Protein AF-A0A918F6Y2-F1 (afdb_monomer)

Structure (mmCIF, N/CA/C/O backbone):
data_AF-A0A918F6Y2-F1
#
_entry.id   AF-A0A918F6Y2-F1
#
loop_
_atom_site.group_PDB
_atom_site.id
_atom_site.type_symbol
_atom_site.label_atom_id
_atom_site.label_alt_id
_atom_site.label_comp_id
_atom_site.label_asym_id
_atom_site.label_entity_id
_atom_site.label_seq_id
_atom_site.pdbx_PDB_ins_code
_atom_site.Cartn_x
_atom_site.Cartn_y
_atom_site.Cartn_z
_atom_site.occupancy
_atom_site.B_iso_or_equiv
_atom_site.auth_seq_id
_atom_site.auth_comp_id
_atom_site.auth_asym_id
_atom_site.auth_atom_id
_atom_site.pdbx_PDB_model_num
ATOM 1 N N . MET A 1 1 ? -16.289 8.137 -8.298 1.00 46.94 1 MET A N 1
ATOM 2 C CA . MET A 1 1 ? -15.064 8.790 -8.815 1.00 46.94 1 MET A CA 1
ATOM 3 C C . MET A 1 1 ? -13.958 7.758 -8.744 1.00 46.94 1 MET A C 1
ATOM 5 O O . MET A 1 1 ? -13.991 7.005 -7.778 1.00 46.94 1 MET A O 1
ATOM 9 N N . PRO A 1 2 ? -13.042 7.684 -9.722 1.00 66.38 2 PRO A N 1
ATOM 10 C CA . PRO A 1 2 ? -11.886 6.801 -9.598 1.00 66.38 2 PRO A CA 1
ATOM 11 C C . PRO A 1 2 ? -11.102 7.179 -8.336 1.00 66.38 2 PRO A C 1
ATOM 13 O O . PRO A 1 2 ? -10.887 8.366 -8.083 1.00 66.38 2 PRO A O 1
ATOM 16 N N . ILE A 1 3 ? -10.739 6.182 -7.526 1.00 85.62 3 ILE A N 1
ATOM 17 C CA . ILE A 1 3 ? -10.015 6.400 -6.263 1.00 85.62 3 ILE A CA 1
ATOM 18 C C . ILE A 1 3 ? -8.553 6.811 -6.489 1.00 85.62 3 ILE A C 1
ATOM 20 O O . ILE A 1 3 ? -7.952 7.434 -5.618 1.00 85.62 3 ILE A O 1
ATOM 24 N N . PHE A 1 4 ? -8.014 6.513 -7.675 1.00 93.25 4 PHE A N 1
ATOM 25 C CA . PHE A 1 4 ? -6.661 6.857 -8.096 1.00 93.25 4 PHE A CA 1
ATOM 26 C C . PHE A 1 4 ? -6.681 7.891 -9.221 1.00 93.25 4 PHE A C 1
ATOM 28 O O . PHE A 1 4 ? -7.465 7.806 -10.170 1.00 93.25 4 PHE A O 1
ATOM 35 N N . SER A 1 5 ? -5.776 8.856 -9.129 1.00 93.94 5 SER A N 1
ATOM 36 C CA . SER A 1 5 ? -5.396 9.738 -10.230 1.00 93.94 5 SER A CA 1
ATOM 37 C C . SER A 1 5 ? -4.609 8.983 -11.306 1.00 93.94 5 SER A C 1
ATOM 39 O O . SER A 1 5 ? -4.052 7.917 -11.061 1.00 93.94 5 SER A O 1
ATOM 41 N N . GLU A 1 6 ? -4.490 9.566 -12.498 1.00 93.69 6 GLU A N 1
ATOM 42 C CA . GLU A 1 6 ? -3.685 8.998 -13.591 1.00 93.69 6 GLU A CA 1
ATOM 43 C C . GLU A 1 6 ? -2.215 8.776 -13.190 1.00 93.69 6 GLU A C 1
ATOM 45 O O . GLU A 1 6 ? -1.609 7.771 -13.553 1.00 93.69 6 GLU A O 1
ATOM 50 N N . GLN A 1 7 ? -1.648 9.676 -12.378 1.00 93.12 7 GLN A N 1
ATOM 51 C CA . GLN A 1 7 ? -0.291 9.523 -11.845 1.00 93.12 7 GLN A CA 1
ATOM 52 C C . GLN A 1 7 ? -0.178 8.315 -10.910 1.00 93.12 7 GLN A C 1
ATOM 54 O O . GLN A 1 7 ? 0.794 7.570 -10.993 1.00 93.12 7 GLN A O 1
ATOM 59 N N . GLU A 1 8 ? -1.171 8.104 -10.045 1.00 95.00 8 GLU A N 1
ATOM 60 C CA . GLU A 1 8 ? -1.219 6.945 -9.149 1.00 95.00 8 GLU A CA 1
ATOM 61 C C . GLU A 1 8 ? -1.390 5.648 -9.943 1.00 95.00 8 GLU A C 1
ATOM 63 O O . GLU A 1 8 ? -0.649 4.702 -9.704 1.00 95.00 8 GLU A O 1
ATOM 68 N N . LEU A 1 9 ? -2.270 5.622 -10.949 1.00 94.88 9 LEU A N 1
ATOM 69 C CA . LEU A 1 9 ? -2.429 4.463 -11.833 1.00 94.88 9 LEU A CA 1
ATOM 70 C C . LEU A 1 9 ? -1.118 4.113 -12.552 1.00 94.88 9 LEU A C 1
ATOM 72 O O . LEU A 1 9 ? -0.716 2.954 -12.555 1.00 94.88 9 LEU A O 1
ATOM 76 N N . ASN A 1 10 ? -0.401 5.107 -13.084 1.00 93.94 10 ASN A N 1
ATOM 77 C CA . ASN A 1 10 ? 0.900 4.889 -13.724 1.00 93.94 10 ASN A CA 1
ATOM 78 C C . ASN A 1 10 ? 1.955 4.328 -12.756 1.00 93.94 10 ASN A C 1
ATOM 80 O O . ASN A 1 10 ? 2.764 3.490 -13.153 1.00 93.94 10 ASN A O 1
ATOM 84 N N . LEU A 1 11 ? 1.961 4.754 -11.491 1.00 94.25 11 LEU A N 1
ATOM 85 C CA . LEU A 1 11 ? 2.857 4.193 -10.472 1.00 94.25 11 LEU A CA 1
ATOM 86 C C . LEU A 1 11 ? 2.458 2.768 -10.077 1.00 94.25 11 LEU A C 1
ATOM 88 O O . LEU A 1 11 ? 3.332 1.931 -9.888 1.00 94.25 11 LEU A O 1
ATOM 92 N N . LEU A 1 12 ? 1.161 2.460 -10.013 1.00 94.94 12 LEU A N 1
ATOM 93 C CA . LEU A 1 12 ? 0.678 1.105 -9.729 1.00 94.94 12 LEU A CA 1
ATOM 94 C C . LEU A 1 12 ? 1.077 0.099 -10.822 1.00 94.94 12 LEU A C 1
ATOM 96 O O . LEU A 1 12 ? 1.305 -1.062 -10.509 1.00 94.94 12 LEU A O 1
ATOM 100 N N . THR A 1 13 ? 1.242 0.529 -12.081 1.00 93.81 13 THR A N 1
ATOM 101 C CA . THR A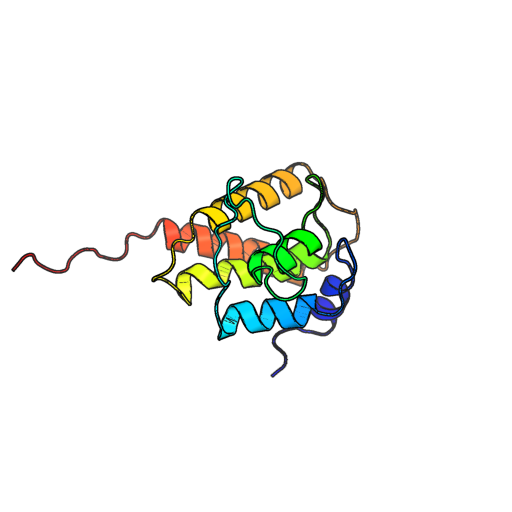 1 13 ? 1.801 -0.342 -13.143 1.00 93.81 13 THR A CA 1
ATOM 102 C C . THR A 1 13 ? 3.295 -0.646 -12.980 1.00 93.81 13 THR A C 1
ATOM 104 O O . THR A 1 13 ? 3.822 -1.550 -13.630 1.00 93.81 13 THR A O 1
ATOM 107 N N . GLN A 1 14 ? 3.987 0.098 -12.116 1.00 93.38 14 GLN A N 1
ATOM 108 C CA . GLN A 1 14 ? 5.390 -0.098 -11.760 1.00 93.38 14 GLN A CA 1
ATOM 109 C C . GLN A 1 14 ? 5.470 -0.895 -10.451 1.00 93.38 14 GLN A C 1
ATOM 111 O O . GLN A 1 14 ? 6.024 -0.435 -9.455 1.00 93.38 14 GLN A O 1
ATOM 116 N N . SER A 1 15 ? 4.849 -2.072 -10.448 1.00 93.06 15 SER A N 1
ATOM 117 C CA . SER A 1 15 ? 4.914 -3.054 -9.367 1.00 93.06 15 SER A CA 1
ATOM 118 C C . SER A 1 15 ? 5.913 -4.170 -9.696 1.00 93.06 15 SER A C 1
ATOM 120 O O . SER A 1 15 ? 6.399 -4.264 -10.828 1.00 93.06 15 SER A O 1
ATOM 122 N N . CYS A 1 16 ? 6.204 -5.029 -8.718 1.00 91.94 16 CYS A N 1
ATOM 123 C CA . CYS A 1 16 ? 7.135 -6.150 -8.840 1.00 91.94 16 CYS A CA 1
ATOM 124 C C . CYS A 1 16 ? 6.807 -7.056 -10.033 1.00 91.94 16 CYS A C 1
ATOM 126 O O . CYS A 1 16 ? 7.648 -7.267 -10.911 1.00 91.94 16 CYS A O 1
ATOM 128 N N . TYR A 1 17 ? 5.567 -7.551 -10.101 1.00 90.44 17 TYR A N 1
ATOM 129 C CA . TYR A 1 17 ? 5.139 -8.477 -11.152 1.00 90.44 17 TYR A CA 1
ATOM 130 C C . TYR A 1 17 ? 4.238 -7.825 -12.204 1.00 90.44 17 TYR A C 1
ATOM 132 O O . TYR A 1 17 ? 3.819 -8.490 -13.153 1.00 90.44 17 TYR A O 1
ATOM 140 N N . LYS A 1 18 ? 4.000 -6.509 -12.096 1.00 90.44 18 LYS A N 1
ATOM 141 C CA . LYS A 1 18 ? 3.215 -5.700 -13.044 1.00 90.44 18 LYS A CA 1
ATOM 142 C C . LYS A 1 18 ? 1.797 -6.232 -13.234 1.00 90.44 18 LYS A C 1
ATOM 144 O O . LYS A 1 18 ? 1.249 -6.161 -14.338 1.00 90.44 18 LYS A O 1
ATOM 149 N N . ASN A 1 19 ? 1.204 -6.785 -12.176 1.00 89.38 19 ASN A N 1
ATOM 150 C CA . ASN A 1 19 ? -0.139 -7.329 -12.269 1.00 89.38 19 ASN A CA 1
ATOM 151 C C . ASN A 1 19 ? -1.151 -6.198 -12.531 1.00 89.38 19 ASN A C 1
ATOM 153 O O . ASN A 1 19 ? -1.245 -5.254 -11.740 1.00 89.38 19 ASN A O 1
ATOM 157 N N . PRO A 1 20 ? -1.949 -6.274 -13.614 1.00 88.44 20 PRO A N 1
ATOM 158 C CA . PRO A 1 20 ? -2.888 -5.211 -13.967 1.00 88.44 20 PRO A CA 1
ATOM 159 C C . PRO A 1 20 ? -4.007 -5.025 -12.934 1.00 88.44 20 PRO A C 1
ATOM 161 O O . PRO A 1 20 ? -4.703 -4.010 -12.965 1.00 88.44 20 PRO A O 1
ATOM 164 N N . ARG A 1 21 ? -4.194 -5.989 -12.025 1.00 90.38 21 ARG A N 1
ATOM 165 C CA . ARG A 1 21 ? -5.258 -5.978 -11.019 1.00 90.38 21 ARG A CA 1
ATOM 166 C C . ARG A 1 21 ? -4.882 -5.258 -9.729 1.00 90.38 21 ARG A C 1
ATOM 168 O O . ARG A 1 21 ? -5.751 -5.093 -8.885 1.00 90.38 21 ARG A O 1
ATOM 175 N N . LEU A 1 22 ? -3.649 -4.771 -9.567 1.00 92.94 22 LEU A N 1
ATOM 176 C CA . LEU A 1 22 ? -3.232 -4.121 -8.317 1.00 92.94 22 LEU A CA 1
ATOM 177 C C . LEU A 1 22 ? -4.151 -2.952 -7.916 1.00 92.94 22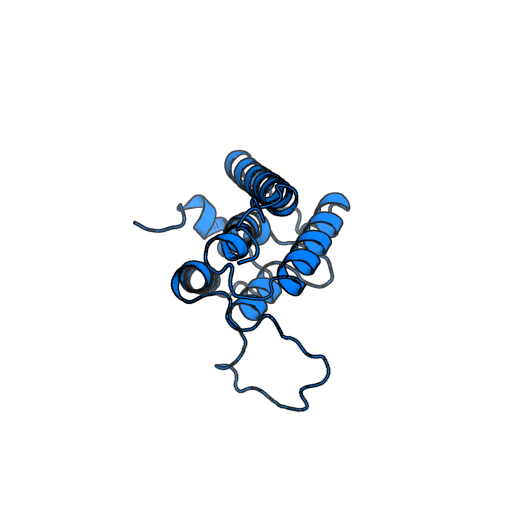 LEU A C 1
ATOM 179 O O . LEU A 1 22 ? -4.537 -2.834 -6.756 1.00 92.94 22 LEU A O 1
ATOM 183 N N . ALA A 1 23 ? -4.553 -2.116 -8.877 1.00 94.00 23 ALA A N 1
ATOM 184 C CA . ALA A 1 23 ? -5.489 -1.021 -8.616 1.00 94.00 23 ALA A CA 1
ATOM 185 C C . ALA A 1 23 ? -6.878 -1.529 -8.187 1.00 94.00 23 ALA A C 1
ATOM 187 O O . ALA A 1 23 ? -7.461 -0.998 -7.245 1.00 94.00 23 ALA A O 1
ATOM 188 N N . GLU A 1 24 ? -7.382 -2.581 -8.838 1.00 91.12 24 GLU A N 1
ATOM 189 C CA . GLU A 1 24 ? -8.646 -3.238 -8.478 1.00 91.12 24 GLU A CA 1
ATOM 190 C C . GLU A 1 24 ? -8.572 -3.806 -7.053 1.00 91.12 24 GLU A C 1
ATOM 192 O O . GLU A 1 24 ? -9.471 -3.583 -6.249 1.00 91.12 24 GLU A O 1
ATOM 197 N N . TRP A 1 25 ? -7.487 -4.499 -6.705 1.00 91.31 25 TRP A N 1
ATOM 198 C CA . TRP A 1 25 ? -7.306 -5.094 -5.380 1.00 91.31 25 TRP A CA 1
ATOM 199 C C . TRP A 1 25 ? -7.229 -4.048 -4.270 1.00 91.31 25 TRP A C 1
ATOM 201 O O . TRP A 1 25 ? -7.832 -4.234 -3.213 1.00 91.31 25 TRP A O 1
ATOM 211 N N . LEU A 1 26 ? -6.544 -2.927 -4.513 1.00 92.69 26 LEU A N 1
ATOM 212 C CA . LEU A 1 26 ? -6.497 -1.805 -3.575 1.00 92.69 26 LEU A CA 1
ATOM 213 C C . LEU A 1 26 ? -7.863 -1.124 -3.405 1.00 92.69 26 LEU A C 1
ATOM 215 O O . LEU A 1 26 ? -8.188 -0.669 -2.313 1.00 92.69 26 LEU A O 1
ATOM 219 N N . GLU A 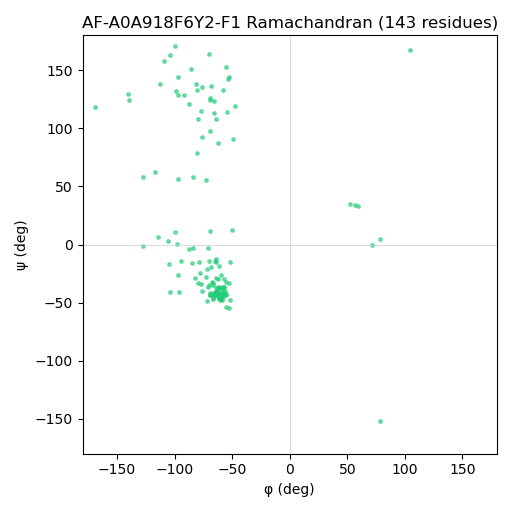1 27 ? -8.678 -1.047 -4.458 1.00 91.31 27 GLU A N 1
ATOM 220 C CA . GLU A 1 27 ? -10.053 -0.550 -4.336 1.00 91.31 27 GLU A CA 1
ATOM 221 C C . GLU A 1 27 ? -10.909 -1.501 -3.501 1.00 91.31 27 GLU A C 1
ATOM 223 O O . GLU A 1 27 ? -11.582 -1.075 -2.559 1.00 91.31 27 GLU A O 1
ATOM 228 N N . ARG A 1 28 ? -10.824 -2.799 -3.803 1.00 86.88 28 ARG A N 1
ATOM 229 C CA . ARG A 1 28 ? -11.571 -3.840 -3.099 1.00 86.88 28 ARG A CA 1
ATOM 230 C C . ARG A 1 28 ? -11.196 -3.916 -1.624 1.00 86.88 28 ARG A C 1
ATOM 232 O O . ARG A 1 28 ? -12.093 -4.050 -0.799 1.00 86.88 28 ARG A O 1
ATOM 239 N N . SER A 1 29 ? -9.926 -3.735 -1.254 1.00 87.62 29 SER A N 1
ATOM 240 C CA . SER A 1 29 ? -9.525 -3.742 0.161 1.00 87.62 29 SER A CA 1
ATOM 241 C C . SER A 1 29 ? -10.180 -2.620 0.975 1.00 87.62 29 SER A C 1
ATOM 243 O O . SER A 1 29 ? -10.488 -2.809 2.151 1.00 87.62 29 SER A O 1
ATOM 245 N N . LEU A 1 30 ? -10.491 -1.479 0.350 1.00 86.44 30 LEU A N 1
ATOM 246 C CA . LEU A 1 30 ? -11.203 -0.372 0.994 1.00 86.44 30 LEU A CA 1
ATOM 247 C C . LEU A 1 30 ? -12.713 -0.599 1.130 1.00 86.44 30 LEU A C 1
ATOM 249 O O . LEU A 1 30 ? -13.333 0.049 1.982 1.00 86.44 30 LEU A O 1
ATOM 253 N N . THR A 1 31 ? -13.317 -1.433 0.280 1.00 83.50 31 THR A N 1
ATOM 254 C CA . THR A 1 31 ? -14.775 -1.654 0.237 1.00 83.50 31 THR A CA 1
ATOM 255 C C . THR A 1 31 ? -15.207 -2.969 0.870 1.00 83.50 31 THR A C 1
ATOM 257 O O . THR A 1 31 ? -16.225 -3.010 1.554 1.00 83.50 31 THR A O 1
ATOM 260 N N . GLU A 1 32 ? -14.450 -4.035 0.631 1.00 82.50 32 GLU A N 1
ATOM 261 C CA . GLU A 1 32 ? -14.712 -5.403 1.092 1.00 82.50 32 GLU A CA 1
ATOM 262 C C . GLU A 1 32 ? -13.922 -5.726 2.365 1.00 82.50 32 GLU A C 1
ATOM 264 O O . GLU A 1 32 ? -14.355 -6.548 3.170 1.00 82.50 32 GLU A O 1
ATOM 269 N N . GLY A 1 33 ? -12.790 -5.047 2.559 1.00 76.44 33 GLY A N 1
ATOM 270 C CA . GLY A 1 33 ? -11.818 -5.346 3.600 1.00 76.44 33 GLY A CA 1
ATOM 271 C C . GLY A 1 33 ? -10.575 -6.051 3.049 1.00 76.44 33 GLY A C 1
ATOM 272 O O . GLY A 1 33 ? -10.565 -6.518 1.910 1.00 76.44 33 GLY A O 1
ATOM 273 N N . PRO A 1 34 ? -9.505 -6.138 3.850 1.00 74.94 34 PRO A N 1
ATOM 274 C CA . PRO A 1 34 ? -8.225 -6.755 3.475 1.00 74.94 34 PRO A CA 1
ATOM 275 C C . PRO A 1 34 ? -8.299 -8.264 3.186 1.00 74.94 34 PRO A C 1
ATOM 277 O O . PRO A 1 34 ? -7.343 -8.823 2.647 1.00 74.94 34 PRO A O 1
ATOM 280 N N . GLY A 1 35 ? -9.415 -8.913 3.530 1.00 74.88 35 GLY A N 1
ATOM 281 C CA . GLY A 1 35 ? -9.484 -10.361 3.707 1.00 74.88 35 GLY A CA 1
ATOM 282 C C . GLY A 1 35 ? -8.899 -10.765 5.060 1.00 74.88 35 GLY A C 1
ATOM 283 O O . GLY A 1 35 ? -8.936 -9.976 6.009 1.00 74.88 35 GLY A O 1
ATOM 284 N N . ASP A 1 36 ? -8.366 -11.979 5.133 1.00 69.81 36 ASP A N 1
ATOM 285 C CA . ASP A 1 36 ? -7.541 -12.406 6.257 1.00 69.81 36 ASP A CA 1
ATOM 286 C C . ASP A 1 36 ? -6.109 -11.897 6.068 1.00 69.81 36 ASP A C 1
ATOM 288 O O . ASP A 1 36 ? -5.553 -11.936 4.970 1.00 69.81 36 ASP A O 1
ATOM 292 N N . TYR A 1 37 ? -5.506 -11.422 7.156 1.00 67.44 37 TYR A N 1
ATOM 293 C CA . TYR A 1 37 ? -4.069 -11.150 7.204 1.00 67.44 37 TYR A CA 1
ATOM 294 C C . TYR A 1 37 ? -3.247 -12.406 7.526 1.00 67.44 37 TYR A C 1
ATOM 296 O O . TYR A 1 37 ? -2.021 -12.335 7.606 1.00 67.44 37 TYR A O 1
ATOM 304 N N . ASP A 1 38 ? -3.927 -13.527 7.780 1.00 57.56 38 ASP A N 1
ATOM 305 C CA . ASP A 1 38 ? -3.343 -14.741 8.330 1.00 57.56 38 ASP A CA 1
ATOM 306 C C . ASP A 1 38 ? -2.642 -15.552 7.234 1.00 57.56 38 ASP A C 1
ATOM 308 O O . ASP A 1 38 ? -3.131 -16.571 6.749 1.00 57.56 38 ASP A O 1
ATOM 312 N N . TRP A 1 39 ? -1.437 -15.110 6.879 1.00 49.41 39 TRP A N 1
ATOM 313 C CA . TRP A 1 39 ? -0.391 -16.055 6.529 1.00 49.41 39 TRP A CA 1
ATOM 314 C C . TRP A 1 39 ? -0.008 -16.767 7.824 1.00 49.41 39 TRP A C 1
ATOM 316 O O . TRP A 1 39 ? 0.821 -16.292 8.605 1.00 49.41 39 TRP A O 1
ATOM 326 N N . MET A 1 40 ? -0.555 -17.955 8.043 1.00 41.28 40 MET A N 1
ATOM 327 C CA . MET A 1 40 ? 0.193 -18.927 8.810 1.00 41.28 40 MET A CA 1
ATOM 328 C C . MET A 1 40 ? 1.095 -19.705 7.854 1.00 41.28 40 MET A C 1
ATOM 330 O O . MET A 1 40 ? 0.628 -20.461 7.003 1.00 41.28 40 MET A O 1
ATOM 334 N N . LEU A 1 41 ? 2.402 -19.637 8.130 1.00 40.91 41 LEU A N 1
ATOM 335 C CA . LEU A 1 41 ? 3.450 -20.602 7.751 1.00 40.91 41 LEU A CA 1
ATOM 336 C C . LEU A 1 41 ? 3.103 -22.078 8.103 1.00 40.91 41 LEU A C 1
ATOM 338 O O . LEU A 1 41 ? 3.989 -22.928 8.097 1.00 40.91 41 LEU A O 1
ATOM 342 N N . THR A 1 42 ? 1.857 -22.401 8.468 1.00 39.59 42 THR A N 1
ATOM 343 C CA . THR A 1 42 ? 1.389 -23.714 8.929 1.00 39.59 42 THR A CA 1
ATOM 344 C C . THR A 1 42 ? 0.170 -24.248 8.171 1.00 39.59 42 THR A C 1
ATOM 346 O O . THR A 1 42 ? -0.242 -25.375 8.445 1.00 39.59 42 THR A O 1
ATOM 349 N N . ALA A 1 43 ? -0.394 -23.525 7.197 1.00 37.97 43 ALA A N 1
ATOM 350 C CA . ALA A 1 43 ? -1.406 -24.117 6.328 1.00 37.97 43 ALA A CA 1
ATOM 351 C C . ALA A 1 43 ? -0.724 -25.044 5.304 1.00 37.97 43 ALA A C 1
ATOM 353 O O . ALA A 1 43 ? -0.285 -24.615 4.239 1.00 37.97 43 ALA A O 1
ATOM 354 N N . GLU A 1 44 ? -0.616 -26.336 5.626 1.00 34.28 44 GLU A N 1
ATOM 355 C CA . GLU A 1 44 ? -0.418 -27.382 4.618 1.00 34.28 44 GLU A CA 1
ATOM 356 C C . GLU A 1 44 ? -1.642 -27.391 3.687 1.00 34.28 44 GLU A C 1
ATOM 358 O O . GLU A 1 44 ? -2.628 -28.087 3.923 1.00 34.28 44 GLU A O 1
ATOM 363 N N . GLY A 1 45 ? -1.609 -26.573 2.639 1.00 36.78 45 GLY A N 1
ATOM 364 C CA . GLY A 1 45 ? -2.707 -26.457 1.692 1.00 36.78 45 GLY A CA 1
ATOM 365 C C . GLY A 1 45 ? -2.292 -25.650 0.474 1.00 36.78 45 GLY A C 1
ATOM 366 O O . GLY A 1 45 ? -1.927 -24.486 0.580 1.00 36.78 45 GLY A O 1
ATOM 367 N N . PHE A 1 46 ? -2.335 -26.283 -0.696 1.00 35.53 46 PHE A N 1
ATOM 368 C CA . PHE A 1 46 ? -2.365 -25.566 -1.965 1.00 35.53 46 PHE A CA 1
ATOM 369 C C . PHE A 1 46 ? -3.692 -24.803 -2.026 1.00 35.53 46 PHE A C 1
ATOM 371 O O . PHE A 1 46 ? -4.745 -25.437 -2.106 1.00 35.53 46 PHE A O 1
ATOM 378 N N . TYR A 1 47 ? -3.642 -23.475 -1.996 1.00 42.69 47 TYR A N 1
ATOM 379 C CA . TYR A 1 47 ? -4.788 -22.655 -2.372 1.00 42.69 47 TYR A CA 1
ATOM 380 C C . TYR A 1 47 ? -4.842 -22.575 -3.907 1.00 42.69 47 TYR A C 1
ATOM 382 O O . TYR A 1 47 ? -3.798 -22.378 -4.537 1.00 42.69 47 TYR A O 1
ATOM 390 N N . PRO A 1 48 ? -6.010 -22.777 -4.542 1.00 47.00 48 PRO A N 1
ATOM 391 C CA . PRO A 1 48 ? -6.203 -22.440 -5.948 1.00 47.00 48 PRO A CA 1
ATOM 392 C C . PRO A 1 48 ? -5.845 -20.965 -6.189 1.00 47.00 48 PRO A C 1
ATOM 394 O O . PRO A 1 48 ? -6.008 -20.146 -5.287 1.00 47.00 48 PRO A O 1
ATOM 397 N N . ASP A 1 49 ? -5.424 -20.613 -7.408 1.00 48.91 49 ASP A N 1
ATOM 398 C CA . ASP A 1 49 ? -4.990 -19.252 -7.794 1.00 48.91 49 ASP A CA 1
ATOM 399 C C . ASP A 1 49 ? -6.003 -18.128 -7.444 1.00 48.91 49 ASP A C 1
ATOM 401 O O . ASP A 1 49 ? -5.649 -16.950 -7.425 1.00 48.91 49 ASP A O 1
ATOM 405 N N . ASP A 1 50 ? -7.253 -18.487 -7.135 1.00 50.12 50 ASP A N 1
ATOM 406 C CA . ASP A 1 50 ? -8.367 -17.588 -6.826 1.00 50.12 50 ASP A CA 1
ATOM 407 C C . ASP A 1 50 ? -8.639 -17.376 -5.315 1.00 50.12 50 ASP A C 1
ATOM 409 O O . ASP A 1 50 ? -9.560 -16.633 -4.971 1.00 50.12 50 ASP A O 1
ATOM 413 N N . GLU A 1 51 ? -7.867 -17.989 -4.406 1.00 62.81 51 GLU A N 1
ATOM 414 C CA . GLU A 1 51 ? -8.108 -17.937 -2.944 1.00 62.81 51 GLU A CA 1
ATOM 415 C C . GLU A 1 51 ? -7.021 -17.201 -2.136 1.00 62.81 51 GLU A C 1
ATOM 417 O O . GLU A 1 51 ? -7.083 -17.164 -0.909 1.00 62.81 51 GLU A O 1
ATOM 422 N N . ILE A 1 52 ? -6.049 -16.566 -2.798 1.00 68.38 52 ILE A N 1
ATOM 423 C CA . ILE A 1 52 ? -5.039 -15.743 -2.116 1.00 68.38 52 ILE A CA 1
ATOM 424 C C . ILE A 1 52 ? -5.713 -14.474 -1.550 1.00 68.38 52 ILE A C 1
ATOM 426 O O . ILE A 1 52 ? -6.340 -13.732 -2.322 1.00 68.38 52 ILE A O 1
ATOM 430 N N . PRO A 1 53 ? -5.575 -14.167 -0.243 1.00 75.19 53 PRO A N 1
ATOM 431 C CA . PRO A 1 53 ? -6.117 -12.945 0.343 1.00 75.19 53 PRO A CA 1
ATOM 432 C C . PRO A 1 53 ? -5.687 -11.681 -0.415 1.00 75.19 53 PRO A C 1
ATOM 434 O O . PRO A 1 53 ? -4.564 -11.570 -0.915 1.00 75.19 53 PRO A O 1
ATOM 437 N N . LEU A 1 54 ? -6.581 -10.687 -0.496 1.00 81.75 54 LEU A N 1
ATOM 438 C CA . LEU A 1 54 ? -6.306 -9.432 -1.212 1.00 81.75 54 LEU A CA 1
ATOM 439 C C . LEU A 1 54 ? -5.046 -8.743 -0.681 1.00 81.75 54 LEU A C 1
ATOM 441 O O . LEU A 1 54 ? -4.253 -8.229 -1.468 1.00 81.75 54 LEU A O 1
ATOM 445 N N . PHE A 1 55 ? -4.851 -8.760 0.639 1.00 86.12 55 PHE A N 1
ATOM 446 C CA . PHE A 1 55 ? -3.662 -8.206 1.275 1.00 86.12 55 PHE A CA 1
ATOM 447 C C . PHE A 1 55 ? -2.358 -8.834 0.758 1.00 86.12 55 PHE A C 1
ATOM 449 O O . PHE A 1 55 ? -1.418 -8.104 0.449 1.00 86.12 55 PHE A O 1
ATOM 456 N N . GLU A 1 56 ? -2.308 -10.156 0.594 1.00 82.00 56 GLU A N 1
ATOM 457 C CA . GLU A 1 56 ? -1.113 -10.857 0.110 1.00 82.00 56 GLU A CA 1
ATOM 458 C C . GLU A 1 56 ? -0.821 -10.551 -1.358 1.00 82.00 56 GLU A C 1
ATOM 460 O O . GLU A 1 56 ? 0.318 -10.249 -1.718 1.00 82.00 56 GLU A O 1
ATOM 465 N N . ASN A 1 57 ? -1.864 -10.553 -2.191 1.00 86.88 57 ASN A N 1
ATOM 466 C CA . ASN A 1 57 ? -1.764 -10.160 -3.594 1.00 86.88 57 ASN A CA 1
ATOM 467 C C . ASN A 1 57 ? -1.213 -8.734 -3.741 1.00 86.88 57 ASN A C 1
ATOM 469 O O . ASN A 1 57 ? -0.360 -8.477 -4.586 1.00 86.88 57 ASN A O 1
ATOM 473 N N . ILE A 1 58 ? -1.658 -7.803 -2.892 1.00 91.25 58 ILE A N 1
ATOM 474 C CA . ILE A 1 58 ? -1.131 -6.434 -2.864 1.00 91.25 58 ILE A CA 1
ATOM 475 C C . ILE A 1 58 ? 0.331 -6.427 -2.404 1.00 91.25 58 ILE A C 1
ATOM 477 O O . ILE A 1 58 ? 1.158 -5.762 -3.027 1.00 91.25 58 ILE A O 1
ATOM 481 N N . LEU A 1 59 ? 0.663 -7.153 -1.333 1.00 91.06 59 LEU A N 1
ATOM 482 C CA . LEU A 1 59 ? 2.005 -7.155 -0.755 1.00 91.06 59 LEU A CA 1
ATOM 483 C C . LEU A 1 59 ? 3.057 -7.677 -1.742 1.00 91.06 59 LEU A C 1
ATOM 485 O O . LEU A 1 59 ? 4.087 -7.030 -1.926 1.00 91.06 59 LEU A O 1
ATOM 489 N N . ALA A 1 60 ? 2.769 -8.789 -2.423 1.00 89.69 60 ALA A N 1
ATOM 490 C CA . ALA A 1 60 ? 3.663 -9.389 -3.413 1.00 89.69 60 ALA A CA 1
ATOM 491 C C . ALA A 1 60 ? 3.989 -8.445 -4.585 1.00 89.69 60 ALA A C 1
ATOM 493 O O . ALA A 1 60 ? 5.046 -8.560 -5.204 1.00 89.69 60 ALA A O 1
ATOM 494 N N . GLU A 1 61 ? 3.098 -7.502 -4.891 1.00 92.31 61 GLU A N 1
ATOM 495 C CA . GLU A 1 61 ? 3.304 -6.507 -5.941 1.00 92.31 61 GLU A CA 1
ATOM 496 C C . GLU A 1 61 ? 4.148 -5.311 -5.481 1.00 92.31 61 GLU A C 1
ATOM 498 O O . GLU A 1 61 ? 4.825 -4.687 -6.299 1.00 92.31 61 GLU A O 1
ATOM 503 N N . ILE A 1 62 ? 4.117 -4.957 -4.197 1.00 93.00 62 ILE A N 1
ATOM 504 C CA . ILE A 1 62 ? 4.743 -3.722 -3.697 1.00 93.00 62 ILE A CA 1
ATOM 505 C C . ILE A 1 62 ? 6.055 -3.966 -2.950 1.00 93.00 62 ILE A C 1
ATOM 507 O O . ILE A 1 62 ? 6.831 -3.032 -2.760 1.00 93.00 62 ILE A O 1
ATOM 511 N N . GLU A 1 63 ? 6.328 -5.197 -2.535 1.00 90.56 63 GLU A N 1
ATOM 512 C CA . GLU A 1 63 ? 7.565 -5.570 -1.860 1.00 90.56 63 GLU A CA 1
ATOM 513 C C . GLU A 1 63 ? 8.042 -6.939 -2.352 1.00 90.56 63 GLU A C 1
ATOM 515 O O . GLU A 1 63 ? 7.303 -7.923 -2.325 1.00 90.56 63 GLU A O 1
ATOM 520 N N . HIS A 1 64 ? 9.314 -7.028 -2.740 1.00 87.00 64 HIS A N 1
ATOM 521 C CA . HIS A 1 64 ? 9.953 -8.309 -3.020 1.00 87.00 64 HIS A CA 1
ATOM 522 C C . HIS A 1 64 ? 11.380 -8.328 -2.487 1.00 87.00 64 HIS A C 1
ATOM 524 O O . HIS A 1 64 ? 12.183 -7.467 -2.828 1.00 87.00 64 HIS A O 1
ATOM 530 N N . GLN A 1 65 ? 11.701 -9.318 -1.645 1.00 83.88 65 GLN A N 1
ATOM 531 C CA . GLN A 1 65 ? 13.043 -9.506 -1.069 1.00 83.88 65 GLN A CA 1
ATOM 532 C C . GLN A 1 65 ? 13.614 -8.240 -0.391 1.00 83.88 65 GLN A C 1
ATOM 534 O O . GLN A 1 65 ? 14.816 -7.989 -0.438 1.00 83.88 65 GLN A O 1
ATOM 539 N N . GLY A 1 66 ? 12.750 -7.440 0.248 1.00 80.38 66 GLY A N 1
ATOM 540 C CA . GLY A 1 66 ? 13.132 -6.186 0.906 1.00 80.38 66 GLY A CA 1
ATOM 541 C C . GLY A 1 66 ? 13.337 -5.001 -0.043 1.00 80.38 66 GLY A C 1
ATOM 542 O O . GLY A 1 66 ? 13.732 -3.930 0.412 1.00 80.38 66 GLY A O 1
ATOM 543 N N . THR A 1 67 ? 13.069 -5.164 -1.342 1.00 86.75 67 THR A N 1
ATOM 544 C CA . THR A 1 67 ? 12.987 -4.065 -2.308 1.00 86.75 67 THR A CA 1
ATOM 545 C C . THR A 1 67 ? 11.552 -3.566 -2.415 1.00 86.75 67 THR A C 1
ATOM 547 O O . THR A 1 67 ? 10.632 -4.357 -2.632 1.00 86.75 67 THR A O 1
ATOM 550 N N . ILE A 1 68 ? 11.362 -2.253 -2.280 1.00 91.50 68 ILE A N 1
ATOM 551 C CA . ILE A 1 68 ? 10.067 -1.597 -2.482 1.00 91.50 68 ILE A CA 1
ATOM 552 C C . ILE A 1 68 ? 9.968 -1.006 -3.892 1.00 91.50 68 ILE A C 1
ATOM 554 O O . ILE A 1 68 ? 10.942 -0.487 -4.446 1.00 91.50 68 ILE A O 1
ATOM 558 N N . TYR A 1 69 ? 8.770 -1.052 -4.465 1.00 93.38 69 TYR A N 1
ATOM 559 C CA . TYR A 1 69 ? 8.499 -0.596 -5.827 1.00 93.38 69 TYR A CA 1
ATOM 560 C C . TYR A 1 69 ? 7.776 0.762 -5.833 1.00 93.38 69 TYR A C 1
ATOM 562 O O . TYR A 1 69 ? 7.197 1.176 -4.829 1.00 93.38 69 TYR A O 1
ATOM 570 N N . PRO A 1 70 ? 7.736 1.497 -6.958 1.00 94.50 70 PRO A N 1
ATOM 571 C CA . PRO A 1 70 ? 6.988 2.757 -7.036 1.00 94.50 70 PRO A CA 1
ATOM 572 C C . PRO A 1 70 ? 5.510 2.618 -6.654 1.00 94.50 70 PRO A C 1
ATOM 574 O O . PRO A 1 70 ? 4.940 3.521 -6.036 1.00 94.50 70 PRO A O 1
ATOM 577 N N . ALA A 1 71 ? 4.911 1.459 -6.944 1.00 95.44 71 ALA A N 1
ATOM 578 C CA . ALA A 1 71 ? 3.560 1.109 -6.521 1.00 95.44 71 ALA A CA 1
ATOM 579 C C . ALA A 1 71 ? 3.358 1.175 -4.991 1.00 95.44 71 ALA A C 1
ATOM 581 O O . ALA A 1 71 ? 2.269 1.532 -4.535 1.00 95.44 71 ALA A O 1
ATOM 582 N N . THR A 1 72 ? 4.397 0.926 -4.183 1.00 96.00 72 THR A N 1
ATOM 583 C CA . THR A 1 72 ? 4.357 0.997 -2.710 1.00 96.00 72 THR A CA 1
ATOM 584 C C . THR A 1 72 ? 3.924 2.371 -2.214 1.00 96.00 72 THR A C 1
ATOM 586 O O . THR A 1 72 ? 3.145 2.472 -1.266 1.00 96.00 72 THR A O 1
ATOM 589 N N . PHE A 1 73 ? 4.361 3.441 -2.886 1.00 95.50 73 PHE A N 1
ATOM 590 C CA . PHE A 1 73 ? 4.029 4.815 -2.503 1.00 95.50 73 PHE A CA 1
ATOM 591 C C . PHE A 1 73 ? 2.548 5.156 -2.699 1.00 95.50 73 PHE A C 1
ATOM 593 O O . PHE A 1 73 ? 2.054 6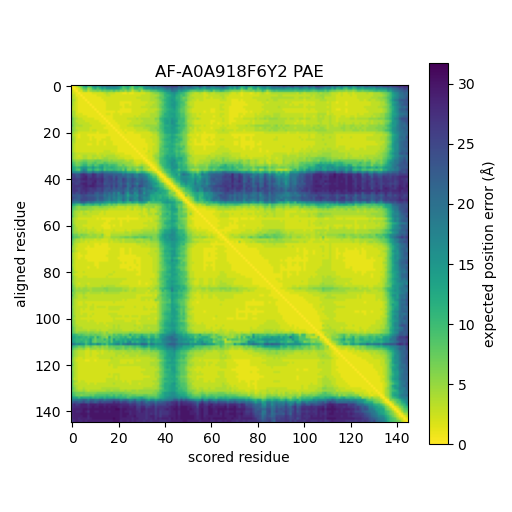.108 -2.096 1.00 95.50 73 PHE A O 1
ATOM 600 N N . VAL A 1 74 ? 1.839 4.375 -3.517 1.00 96.25 74 VAL A N 1
ATOM 601 C CA . VAL A 1 74 ? 0.390 4.490 -3.719 1.00 96.25 74 VAL A CA 1
ATOM 602 C C . VAL A 1 74 ? -0.365 3.498 -2.833 1.00 96.25 74 VAL A C 1
ATOM 604 O O . VAL A 1 74 ? -1.378 3.858 -2.238 1.00 96.25 74 VAL A O 1
ATOM 607 N N . ALA A 1 75 ? 0.139 2.269 -2.703 1.00 95.75 75 ALA A N 1
ATOM 608 C CA . ALA A 1 75 ? -0.515 1.208 -1.944 1.00 95.75 75 ALA A CA 1
ATOM 609 C C . ALA A 1 75 ? -0.513 1.457 -0.429 1.00 95.75 75 ALA A C 1
ATOM 611 O O . ALA A 1 75 ? -1.541 1.285 0.218 1.00 95.75 75 ALA A O 1
ATOM 612 N N . VAL A 1 76 ? 0.600 1.910 0.155 1.00 96.62 76 VAL A N 1
ATOM 613 C CA . VAL A 1 76 ? 0.692 2.123 1.611 1.00 96.62 76 VAL A CA 1
ATOM 614 C C . VAL A 1 76 ? -0.355 3.116 2.141 1.00 96.62 76 VAL A C 1
ATOM 616 O O . VAL A 1 76 ? -1.034 2.772 3.106 1.00 96.62 76 VAL A O 1
ATOM 619 N N . PRO A 1 77 ? -0.598 4.288 1.516 1.00 96.88 77 PRO A N 1
ATOM 620 C CA . PRO A 1 77 ? -1.713 5.160 1.896 1.00 96.88 77 PRO A CA 1
ATOM 621 C C . PRO A 1 77 ? -3.091 4.494 1.935 1.00 96.88 77 PRO A C 1
ATOM 623 O O . PRO A 1 77 ? -3.947 4.895 2.724 1.00 96.88 77 PRO A O 1
ATOM 626 N N . VAL A 1 78 ? -3.333 3.514 1.064 1.00 95.31 78 VAL A N 1
ATOM 627 C CA . VAL A 1 78 ? -4.577 2.736 1.050 1.00 95.31 78 VAL A CA 1
ATOM 628 C C . VAL A 1 78 ? -4.604 1.793 2.248 1.00 95.31 78 VAL A C 1
ATOM 630 O O . VAL A 1 78 ? -5.571 1.795 3.007 1.00 95.31 78 VAL A O 1
ATOM 633 N N . LEU A 1 79 ? -3.515 1.055 2.468 1.00 94.69 79 LEU A N 1
ATOM 634 C CA . LEU A 1 79 ? -3.385 0.113 3.577 1.00 94.69 79 LEU A CA 1
ATOM 635 C C . LEU A 1 79 ? -3.507 0.799 4.950 1.00 94.69 79 LEU A C 1
ATOM 637 O O . LEU A 1 79 ? -4.171 0.274 5.840 1.00 94.69 79 LEU A O 1
ATOM 641 N N . CYS A 1 80 ? -2.969 2.012 5.111 1.00 95.75 80 CYS A N 1
ATOM 642 C CA . CYS A 1 80 ? -3.089 2.790 6.350 1.00 95.75 80 CYS A CA 1
ATOM 643 C C . CYS A 1 80 ? -4.535 3.155 6.730 1.00 95.75 80 CYS A C 1
ATOM 645 O O . CYS A 1 80 ? -4.780 3.509 7.879 1.00 95.75 80 CYS A O 1
ATOM 647 N N . GLN A 1 81 ? -5.492 3.095 5.798 1.00 94.12 81 GLN A N 1
ATOM 648 C CA . GLN A 1 81 ? -6.905 3.386 6.082 1.00 94.12 81 GLN A CA 1
ATOM 649 C C . GLN A 1 81 ? -7.666 2.172 6.628 1.00 94.12 81 GLN A C 1
ATOM 651 O O . GLN A 1 81 ? -8.770 2.327 7.155 1.00 94.12 81 GLN A O 1
ATOM 656 N N . LEU A 1 82 ? -7.120 0.962 6.483 1.00 91.31 82 LEU A N 1
ATOM 657 C CA . LEU A 1 82 ? -7.817 -0.274 6.838 1.00 91.31 82 LEU A CA 1
ATOM 658 C C . LEU A 1 82 ? -8.140 -0.380 8.337 1.00 91.31 82 LEU A C 1
ATOM 660 O O . LEU A 1 82 ? -9.277 -0.749 8.637 1.00 91.31 82 LEU A O 1
ATOM 664 N N . PRO A 1 83 ? -7.249 0.004 9.276 1.00 91.88 83 PRO A N 1
ATOM 665 C CA . PRO A 1 83 ? -7.558 -0.059 10.705 1.00 91.88 83 PRO A CA 1
ATOM 666 C C . PRO A 1 83 ? -8.770 0.782 11.114 1.00 91.88 83 PRO A C 1
ATOM 668 O O . PRO A 1 83 ? -9.564 0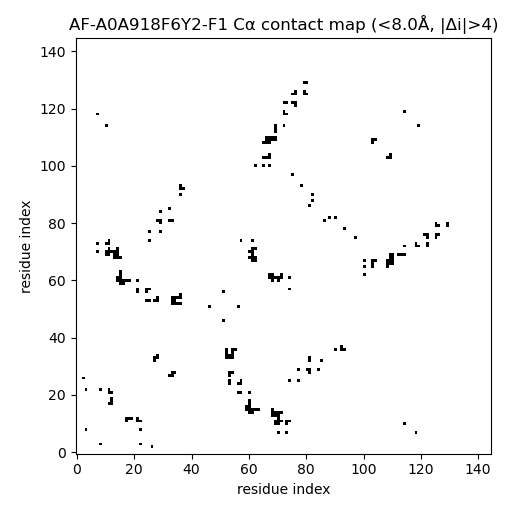.364 11.950 1.00 91.88 83 PRO A O 1
ATOM 671 N N . GLU A 1 84 ? -8.955 1.948 10.497 1.00 90.88 84 GLU A N 1
ATOM 672 C CA . GLU A 1 84 ? -10.087 2.832 10.798 1.00 90.88 84 GLU A CA 1
ATOM 673 C C . GLU A 1 84 ? -11.379 2.384 10.116 1.00 90.88 84 GLU A C 1
ATOM 675 O O . GLU A 1 84 ? -12.467 2.566 10.663 1.00 90.88 84 GLU A O 1
ATOM 680 N N . ARG A 1 85 ? -11.276 1.792 8.920 1.00 88.31 85 ARG A N 1
ATOM 681 C CA . ARG A 1 85 ? -12.434 1.283 8.173 1.00 88.31 85 ARG A CA 1
ATOM 682 C C . ARG A 1 85 ? -12.958 -0.041 8.714 1.00 88.31 85 ARG A C 1
ATOM 684 O O . ARG A 1 85 ? -14.165 -0.269 8.681 1.00 88.31 85 ARG A O 1
ATOM 691 N N . PHE A 1 86 ? -12.066 -0.892 9.208 1.00 86.56 86 PHE A N 1
ATOM 692 C CA . PHE A 1 86 ? -12.379 -2.234 9.694 1.00 86.56 86 PHE A CA 1
ATOM 693 C C . PHE A 1 86 ? -11.828 -2.447 11.116 1.00 86.56 86 PHE A C 1
ATOM 695 O O . PHE A 1 86 ? -11.047 -3.375 11.336 1.00 86.56 86 PHE A O 1
ATOM 702 N N . PRO A 1 87 ? -12.218 -1.622 12.108 1.00 87.56 87 PRO A N 1
ATOM 703 C CA . PRO A 1 87 ? -11.629 -1.631 13.455 1.00 87.56 87 PRO A CA 1
ATOM 704 C C . PRO A 1 87 ? -11.847 -2.934 14.238 1.00 87.56 87 PRO A C 1
ATOM 706 O O . PRO A 1 87 ? -11.206 -3.161 15.258 1.00 87.56 87 PRO A O 1
ATOM 709 N N . GLN A 1 88 ? -12.769 -3.783 13.788 1.00 83.06 88 GLN A N 1
ATOM 710 C CA . GLN A 1 88 ? -13.063 -5.090 14.370 1.00 83.06 88 GLN A CA 1
ATOM 711 C C . GLN A 1 88 ? -12.066 -6.192 13.977 1.00 83.06 88 GLN A C 1
ATOM 713 O O . GLN A 1 88 ? -12.099 -7.261 14.581 1.00 83.06 88 GLN A O 1
ATOM 718 N N . GLN A 1 89 ? -11.240 -5.975 12.948 1.00 81.38 89 GLN A N 1
ATOM 719 C CA . GLN A 1 89 ? -10.225 -6.939 12.516 1.00 81.38 89 GLN A CA 1
ATOM 720 C C . GLN A 1 89 ? -8.925 -6.761 13.308 1.00 81.38 89 GLN A C 1
ATOM 722 O O . GLN A 1 89 ? -8.599 -5.658 13.744 1.00 81.38 89 GLN A O 1
ATOM 727 N N . ASP A 1 90 ? -8.166 -7.845 13.474 1.00 85.06 90 ASP A N 1
ATOM 728 C CA . ASP A 1 90 ? -6.804 -7.771 14.003 1.00 85.06 90 ASP A CA 1
ATOM 729 C C . ASP A 1 90 ? -5.856 -7.284 12.900 1.00 85.06 90 ASP A C 1
ATOM 731 O O . ASP A 1 90 ? -5.666 -7.965 11.900 1.00 85.06 90 ASP A O 1
ATOM 735 N N . HIS A 1 91 ? -5.271 -6.098 13.077 1.00 88.62 91 HIS A N 1
ATOM 736 C CA . HIS A 1 91 ? -4.367 -5.471 12.103 1.00 88.62 91 HIS A CA 1
ATOM 737 C C . HIS A 1 91 ? -2.883 -5.655 12.444 1.00 88.62 91 HIS A C 1
ATOM 739 O O . HIS A 1 91 ? -2.040 -5.001 11.836 1.00 88.62 91 HIS A O 1
ATOM 745 N N . SER A 1 92 ? -2.529 -6.506 13.410 1.00 88.50 92 SER A N 1
ATOM 746 C CA . SER A 1 92 ? -1.138 -6.701 13.853 1.00 88.50 92 SER A CA 1
ATOM 747 C C . SER A 1 92 ? -0.166 -6.998 12.700 1.00 88.50 92 SER A C 1
ATOM 749 O O . SER A 1 92 ? 0.852 -6.317 12.571 1.00 88.50 92 SER A O 1
ATOM 751 N N . VAL A 1 93 ? -0.520 -7.926 11.807 1.00 88.06 93 VAL A N 1
ATOM 752 C CA . VAL A 1 93 ? 0.281 -8.290 10.621 1.00 88.06 93 VAL A CA 1
ATOM 753 C C . VAL A 1 93 ? 0.418 -7.127 9.635 1.00 88.06 93 VAL A C 1
ATOM 755 O O . VAL A 1 93 ? 1.504 -6.885 9.101 1.00 88.06 93 VAL A O 1
ATOM 758 N N . LEU A 1 94 ? -0.659 -6.368 9.403 1.00 91.00 94 LEU A N 1
ATOM 759 C CA . LEU A 1 94 ? -0.606 -5.159 8.580 1.00 91.00 94 LEU A CA 1
ATOM 760 C C . LEU A 1 94 ? 0.396 -4.156 9.168 1.00 91.00 94 LEU A C 1
ATOM 762 O O . LEU A 1 94 ? 1.238 -3.628 8.443 1.00 91.00 94 LEU A O 1
ATOM 766 N N . LEU A 1 95 ? 0.320 -3.901 10.476 1.00 92.81 95 LEU A N 1
ATOM 767 C CA . LEU A 1 95 ? 1.193 -2.944 11.156 1.00 92.81 95 LEU A CA 1
ATOM 768 C C . LEU A 1 95 ? 2.665 -3.375 11.111 1.00 92.81 95 LEU A C 1
ATOM 770 O O . LEU A 1 95 ? 3.533 -2.542 10.846 1.00 92.81 95 LEU A O 1
ATOM 774 N N . GLU A 1 96 ? 2.949 -4.663 11.307 1.00 91.62 96 GLU A N 1
ATOM 775 C CA . GLU A 1 96 ? 4.299 -5.220 11.166 1.00 91.62 96 GLU A CA 1
ATOM 776 C C . GLU A 1 96 ? 4.822 -5.074 9.730 1.00 91.62 96 GLU A C 1
ATOM 778 O O . GLU A 1 96 ? 5.949 -4.624 9.508 1.00 91.62 96 GLU A O 1
ATOM 783 N N . THR A 1 97 ? 3.978 -5.369 8.741 1.00 91.50 97 THR A N 1
ATOM 784 C CA . THR A 1 97 ? 4.322 -5.238 7.319 1.00 91.50 97 THR A CA 1
ATOM 785 C C . THR A 1 97 ? 4.645 -3.790 6.951 1.00 91.50 97 THR A C 1
ATOM 787 O O . THR A 1 97 ? 5.663 -3.522 6.314 1.00 91.50 97 THR A O 1
ATOM 790 N N . LEU A 1 98 ? 3.825 -2.831 7.392 1.00 94.19 98 LEU A N 1
ATOM 791 C CA . LEU A 1 98 ? 4.077 -1.405 7.170 1.00 94.19 98 LEU A CA 1
ATOM 792 C C . LEU A 1 98 ? 5.392 -0.947 7.817 1.00 94.19 98 LEU A C 1
ATOM 794 O O . LEU A 1 98 ? 6.124 -0.154 7.221 1.00 94.19 98 LEU A O 1
ATOM 798 N N . ALA A 1 99 ? 5.726 -1.466 9.002 1.00 92.25 99 ALA A N 1
ATOM 799 C CA . ALA A 1 99 ? 7.000 -1.180 9.654 1.00 92.25 99 ALA A CA 1
ATOM 800 C C . ALA A 1 99 ? 8.195 -1.718 8.846 1.00 92.25 99 ALA A C 1
ATOM 802 O O . ALA A 1 99 ? 9.168 -0.986 8.651 1.00 92.25 99 ALA A O 1
ATOM 803 N N . ARG A 1 100 ? 8.106 -2.946 8.312 1.00 91.50 100 ARG A N 1
ATOM 804 C CA . ARG A 1 100 ? 9.148 -3.554 7.461 1.00 91.50 100 ARG A CA 1
ATOM 805 C C . ARG A 1 100 ? 9.348 -2.801 6.144 1.00 91.50 100 ARG A C 1
ATOM 807 O O . ARG A 1 100 ? 10.4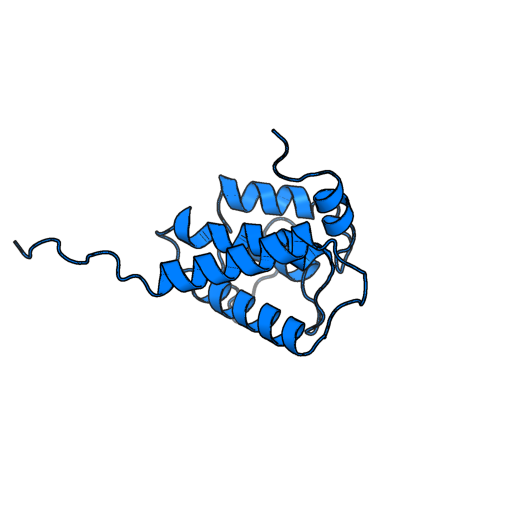85 -2.556 5.732 1.00 91.50 100 ARG A O 1
ATOM 814 N N . ILE A 1 101 ? 8.254 -2.401 5.495 1.00 93.00 101 ILE A N 1
ATOM 815 C CA . ILE A 1 101 ? 8.298 -1.572 4.283 1.00 93.00 101 ILE A CA 1
ATOM 816 C C . ILE A 1 101 ? 9.016 -0.253 4.578 1.00 93.00 101 ILE A C 1
ATOM 818 O O . ILE A 1 101 ? 9.872 0.181 3.805 1.00 93.00 101 ILE A O 1
ATOM 822 N N . GLU A 1 102 ? 8.716 0.375 5.715 1.00 92.25 102 GLU A N 1
ATOM 823 C CA . GLU A 1 102 ? 9.343 1.639 6.081 1.00 92.25 102 GLU A CA 1
ATOM 824 C C . GLU A 1 102 ? 10.825 1.491 6.453 1.00 92.25 102 GLU A C 1
ATOM 826 O O . GLU A 1 102 ? 11.631 2.366 6.126 1.00 92.25 102 GLU A O 1
ATOM 831 N N . GLU A 1 103 ? 11.218 0.387 7.085 1.00 91.00 103 GLU A N 1
ATOM 832 C CA . GLU A 1 103 ? 12.629 0.060 7.300 1.00 91.00 103 GLU A CA 1
ATOM 833 C C . GLU A 1 103 ? 13.373 -0.085 5.964 1.00 91.00 103 GLU A C 1
ATOM 835 O O . GLU A 1 103 ? 14.411 0.553 5.761 1.00 91.00 103 GLU A O 1
ATOM 840 N N . SER A 1 104 ? 12.791 -0.825 5.019 1.00 88.75 104 SER A N 1
ATOM 841 C CA . SER A 1 104 ? 13.344 -1.016 3.672 1.00 88.75 104 SER A CA 1
ATOM 842 C C . SER A 1 104 ? 13.476 0.311 2.916 1.00 88.75 104 SER A C 1
ATOM 844 O O . SER A 1 104 ? 14.527 0.604 2.340 1.00 88.75 104 SER A O 1
ATOM 846 N N . ARG A 1 105 ? 12.461 1.184 2.995 1.00 90.38 105 ARG A N 1
ATOM 847 C CA . ARG A 1 105 ? 12.507 2.535 2.412 1.00 90.38 105 ARG A CA 1
ATOM 848 C C . ARG A 1 105 ? 13.622 3.386 3.022 1.00 90.38 105 ARG A C 1
ATOM 850 O O . ARG A 1 105 ? 14.311 4.110 2.305 1.00 90.38 105 ARG A O 1
ATOM 857 N N . ARG A 1 106 ? 13.803 3.348 4.348 1.00 88.00 106 ARG A N 1
ATOM 858 C CA . ARG A 1 106 ? 14.857 4.111 5.049 1.00 88.00 106 ARG A CA 1
ATOM 859 C C . ARG A 1 106 ? 16.255 3.618 4.701 1.00 88.00 106 ARG A C 1
ATOM 861 O O . ARG A 1 106 ? 17.165 4.438 4.617 1.00 88.00 106 ARG A O 1
ATOM 868 N N . ALA A 1 107 ? 16.401 2.318 4.461 1.00 87.50 107 ALA A N 1
ATOM 869 C CA . ALA A 1 107 ? 17.618 1.721 3.927 1.00 87.50 107 ALA A CA 1
ATOM 870 C C . ALA A 1 107 ? 17.861 2.061 2.443 1.00 87.50 107 ALA A C 1
ATOM 872 O O . ALA A 1 107 ? 18.904 1.695 1.913 1.00 87.50 107 ALA A O 1
ATOM 873 N N . GLN A 1 108 ? 16.939 2.794 1.798 1.00 81.12 108 GLN A N 1
ATOM 874 C CA . GLN A 1 108 ? 16.973 3.130 0.371 1.00 81.12 108 GLN A CA 1
ATOM 875 C C . GLN A 1 108 ? 16.975 1.884 -0.525 1.00 81.12 108 GLN A C 1
ATOM 877 O O . GLN A 1 108 ? 17.556 1.884 -1.608 1.00 81.12 108 GLN A O 1
ATOM 882 N N . ASN A 1 109 ? 16.299 0.821 -0.080 1.00 78.38 109 ASN A N 1
ATOM 883 C CA . ASN A 1 109 ? 16.095 -0.394 -0.863 1.00 78.38 109 ASN A CA 1
ATOM 884 C C . ASN A 1 109 ? 14.887 -0.223 -1.795 1.00 78.38 109 ASN A C 1
ATOM 886 O O . ASN A 1 109 ? 13.906 -0.956 -1.695 1.00 78.38 109 ASN A O 1
ATOM 890 N N . ASP A 1 110 ? 14.921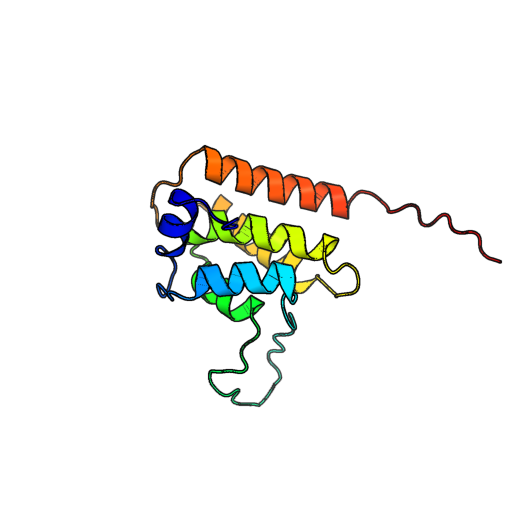 0.783 -2.662 1.00 79.94 110 ASP A N 1
ATOM 891 C CA . ASP A 1 110 ? 13.880 1.020 -3.661 1.00 79.94 110 ASP A CA 1
ATOM 892 C C . ASP A 1 110 ? 14.370 0.702 -5.082 1.00 79.94 110 ASP A C 1
ATOM 894 O O . ASP A 1 110 ? 15.569 0.687 -5.359 1.00 79.94 110 ASP A O 1
ATOM 898 N N . ASP A 1 111 ? 13.436 0.436 -6.000 1.00 78.38 111 ASP A N 1
ATOM 899 C CA . ASP A 1 111 ? 13.710 0.200 -7.432 1.00 78.38 111 ASP A CA 1
ATOM 900 C C . ASP A 1 111 ? 14.187 1.478 -8.179 1.00 78.38 111 ASP A C 1
ATOM 902 O O . ASP A 1 111 ? 14.247 1.527 -9.408 1.00 78.38 111 ASP A O 1
ATOM 906 N N . GLY A 1 112 ? 14.530 2.556 -7.459 1.00 65.69 112 GLY A N 1
ATOM 907 C CA . GLY A 1 112 ? 15.213 3.740 -7.984 1.00 65.69 112 GLY A CA 1
ATOM 908 C C . GLY A 1 112 ? 14.390 4.654 -8.896 1.00 65.69 112 GLY A C 1
ATOM 909 O O . GLY A 1 112 ? 14.912 5.669 -9.367 1.00 65.69 112 GLY A O 1
ATOM 910 N N . GLN A 1 113 ? 13.119 4.340 -9.174 1.00 77.44 113 GLN A N 1
ATOM 911 C CA . GLN A 1 113 ? 12.279 5.193 -10.018 1.00 77.44 113 GLN A CA 1
ATOM 912 C C . GLN A 1 113 ? 11.792 6.433 -9.251 1.00 77.44 113 GLN A C 1
ATOM 914 O O . GLN A 1 113 ? 11.320 6.334 -8.114 1.00 77.44 113 GLN A O 1
ATOM 919 N N . PRO A 1 114 ? 11.851 7.625 -9.868 1.00 83.38 114 PRO A N 1
ATOM 920 C CA . PRO A 1 114 ? 11.444 8.856 -9.214 1.00 83.38 114 PRO A CA 1
ATOM 921 C C . PRO A 1 114 ? 9.928 8.897 -8.985 1.00 83.38 114 PRO A C 1
ATOM 923 O O . PRO A 1 114 ? 9.133 8.836 -9.922 1.00 83.38 114 PRO A O 1
ATOM 926 N N . VAL A 1 115 ? 9.529 9.096 -7.728 1.00 89.69 115 VAL A N 1
ATOM 927 C CA . VAL A 1 115 ? 8.125 9.274 -7.336 1.00 89.69 115 VAL A CA 1
ATOM 928 C C . VAL A 1 115 ? 7.810 10.768 -7.163 1.00 89.69 115 VAL A C 1
ATOM 930 O O . VAL A 1 115 ? 8.560 11.476 -6.476 1.00 89.69 115 VAL A O 1
ATOM 933 N N . PRO A 1 116 ? 6.701 11.284 -7.733 1.00 92.50 116 PRO A N 1
ATOM 934 C CA . PRO A 1 116 ? 6.293 12.676 -7.553 1.00 92.50 116 PRO A CA 1
ATOM 935 C C . PRO A 1 116 ? 6.188 13.074 -6.074 1.00 92.50 116 PRO A C 1
ATOM 937 O O . PRO A 1 116 ? 5.728 12.297 -5.238 1.00 92.50 116 PRO A O 1
ATOM 940 N N . GLU A 1 117 ? 6.591 14.304 -5.747 1.00 93.06 117 GLU A N 1
ATOM 941 C CA . GLU A 1 117 ? 6.585 14.830 -4.370 1.00 93.06 117 GLU A CA 1
ATOM 942 C C . GLU A 1 117 ? 5.202 14.745 -3.717 1.00 93.06 117 GLU A C 1
ATOM 944 O O . GLU A 1 117 ? 5.086 14.237 -2.610 1.00 93.06 117 GLU A O 1
ATOM 949 N N . LEU A 1 118 ? 4.137 15.090 -4.448 1.00 94.44 118 LEU A N 1
ATOM 950 C CA . LEU A 1 118 ? 2.763 14.998 -3.947 1.00 94.44 118 LEU A CA 1
ATOM 951 C C . LEU A 1 118 ? 2.378 13.578 -3.488 1.00 94.44 118 LEU A C 1
ATOM 953 O O . LEU A 1 118 ? 1.632 13.423 -2.523 1.00 94.44 118 LEU A O 1
ATOM 957 N N . ILE A 1 119 ? 2.865 12.542 -4.177 1.00 94.62 119 ILE A N 1
ATOM 958 C CA . ILE A 1 119 ? 2.586 11.144 -3.820 1.00 94.62 119 ILE A CA 1
ATOM 959 C C . ILE A 1 119 ? 3.431 10.725 -2.612 1.00 94.62 119 ILE A C 1
ATOM 961 O O . ILE A 1 119 ? 2.914 10.091 -1.694 1.00 94.62 119 ILE A O 1
ATOM 965 N N . ARG A 1 120 ? 4.697 11.156 -2.548 1.00 93.31 120 ARG A N 1
ATOM 966 C CA . ARG A 1 120 ? 5.547 10.957 -1.362 1.00 93.31 120 ARG A CA 1
ATOM 967 C C . ARG A 1 120 ? 4.957 11.632 -0.120 1.00 93.31 120 ARG A C 1
ATOM 969 O O . ARG A 1 120 ? 4.911 11.020 0.941 1.00 93.31 120 ARG A O 1
ATOM 976 N N . ASP A 1 121 ? 4.423 12.839 -0.255 1.00 95.69 121 ASP A N 1
ATOM 977 C CA . ASP A 1 121 ? 3.758 13.547 0.841 1.00 95.69 121 ASP A CA 1
ATOM 978 C C . AS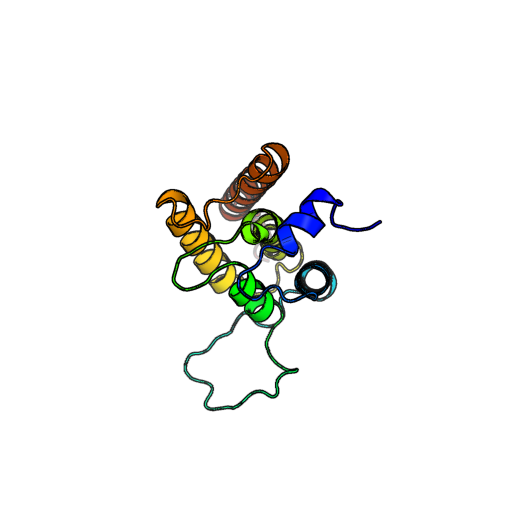P A 1 121 ? 2.515 12.806 1.337 1.00 95.69 121 ASP A C 1
ATOM 980 O O . ASP A 1 121 ? 2.287 12.725 2.544 1.00 95.69 121 ASP A O 1
ATOM 984 N N . LYS A 1 122 ? 1.705 12.254 0.421 1.00 95.81 122 LYS A N 1
ATOM 985 C CA . LYS A 1 122 ? 0.553 11.412 0.780 1.00 95.81 122 LYS A CA 1
ATOM 986 C C . LYS A 1 122 ? 0.993 10.179 1.570 1.00 95.81 122 LYS A C 1
ATOM 988 O O . LYS A 1 122 ? 0.385 9.883 2.595 1.00 95.81 122 LYS A O 1
ATOM 993 N N . TYR A 1 123 ? 2.058 9.510 1.128 1.00 95.94 123 TYR A N 1
ATOM 994 C CA . TYR A 1 123 ? 2.666 8.376 1.828 1.00 95.94 123 TYR A CA 1
ATOM 995 C C . TYR A 1 123 ? 3.057 8.728 3.266 1.00 95.94 123 TYR A C 1
ATOM 997 O O . TYR A 1 123 ? 2.598 8.080 4.207 1.00 95.94 123 TYR A O 1
ATOM 1005 N N . PHE A 1 124 ? 3.835 9.797 3.459 1.00 95.62 124 PHE A N 1
ATOM 1006 C CA . PHE A 1 124 ? 4.272 10.192 4.799 1.00 95.62 124 PHE A CA 1
ATOM 1007 C C . PHE A 1 124 ? 3.106 10.607 5.693 1.00 95.62 124 PHE A C 1
ATOM 1009 O O . PHE A 1 124 ? 3.029 10.161 6.834 1.00 95.62 124 PHE A O 1
ATOM 1016 N N . LYS A 1 125 ? 2.163 11.397 5.167 1.00 96.62 125 LYS A N 1
ATOM 1017 C CA . LYS A 1 125 ? 0.969 11.811 5.918 1.00 96.62 125 LYS A CA 1
ATOM 1018 C C . LYS A 1 125 ? 0.140 10.618 6.379 1.00 96.62 125 LYS A C 1
ATOM 1020 O O . LYS A 1 125 ? -0.319 10.623 7.515 1.00 96.62 125 LYS A O 1
ATOM 1025 N N . ALA A 1 126 ? -0.029 9.603 5.532 1.00 96.44 126 ALA A N 1
ATOM 1026 C CA . ALA A 1 126 ? -0.789 8.409 5.884 1.00 96.44 126 ALA A CA 1
ATOM 1027 C C . ALA A 1 126 ? -0.126 7.615 7.021 1.00 96.44 126 ALA A C 1
ATOM 1029 O O . ALA A 1 126 ? -0.812 7.200 7.952 1.00 96.44 126 ALA A O 1
ATOM 1030 N N . LEU A 1 127 ? 1.199 7.440 6.985 1.00 95.25 127 LEU A N 1
ATOM 1031 C CA . LEU A 1 127 ? 1.937 6.768 8.061 1.00 95.25 127 LEU A CA 1
ATOM 1032 C C . LEU A 1 127 ? 1.925 7.566 9.369 1.00 95.25 127 LEU A C 1
ATOM 1034 O O . LEU A 1 127 ? 1.739 6.986 10.436 1.00 95.25 127 LEU A O 1
ATOM 1038 N N . THR A 1 128 ? 2.101 8.889 9.300 1.00 94.62 128 THR A N 1
ATOM 1039 C CA . THR A 1 128 ? 2.009 9.756 10.483 1.00 94.62 128 THR A CA 1
ATOM 1040 C C . THR A 1 128 ? 0.622 9.672 11.110 1.00 94.62 128 THR A C 1
ATOM 1042 O O . THR A 1 128 ? 0.520 9.429 12.307 1.00 94.62 128 THR A O 1
ATOM 1045 N N . HIS A 1 129 ? -0.432 9.782 10.299 1.00 94.38 129 HIS A N 1
ATOM 1046 C CA . HIS A 1 129 ? -1.811 9.670 10.766 1.00 94.38 129 HIS A CA 1
ATOM 1047 C C . HIS A 1 129 ? -2.087 8.321 11.437 1.00 94.38 129 HIS A C 1
ATOM 1049 O O . HIS A 1 129 ? -2.631 8.287 12.536 1.00 94.38 129 HIS A O 1
ATOM 1055 N N . LEU A 1 130 ? -1.651 7.214 10.823 1.00 93.44 130 LEU A N 1
ATOM 1056 C CA . LEU A 1 130 ? -1.783 5.884 11.417 1.00 93.44 130 LEU A CA 1
ATOM 1057 C C . LEU A 1 130 ? -1.046 5.787 12.763 1.00 93.44 130 LEU A C 1
ATOM 1059 O O . LEU A 1 130 ? -1.569 5.247 13.731 1.00 93.44 130 LEU A O 1
ATOM 1063 N N . SER A 1 131 ? 0.165 6.338 12.863 1.00 90.56 131 SER A N 1
ATOM 1064 C CA . SER A 1 131 ? 0.910 6.348 14.128 1.00 90.56 131 SER A CA 1
ATOM 1065 C C . SER A 1 131 ? 0.206 7.166 15.219 1.00 90.56 131 SER A C 1
ATOM 1067 O O . SER A 1 131 ? 0.251 6.799 16.395 1.00 90.56 131 SER A O 1
ATOM 1069 N N . GLU A 1 132 ? -0.422 8.283 14.857 1.00 90.44 132 GLU A N 1
ATOM 1070 C CA . GLU A 1 132 ? -1.195 9.120 15.780 1.00 90.44 132 GLU A CA 1
ATOM 1071 C C . GLU A 1 132 ? -2.484 8.418 16.229 1.00 90.44 132 GLU A C 1
ATOM 1073 O O . GLU A 1 132 ? -2.811 8.427 17.419 1.00 90.44 132 GLU A O 1
ATOM 1078 N N . SER A 1 133 ? -3.191 7.743 15.318 1.00 85.62 133 SER A N 1
ATOM 1079 C CA . SER A 1 133 ? -4.429 7.030 15.651 1.00 85.62 133 SER A CA 1
ATOM 1080 C C . SER A 1 133 ? -4.186 5.818 16.555 1.00 85.62 133 SER A C 1
ATOM 1082 O O . SER A 1 133 ? -4.989 5.559 17.447 1.00 85.62 133 SER A O 1
ATOM 1084 N N . LEU A 1 134 ? -3.039 5.142 16.423 1.00 80.44 134 LEU A N 1
ATOM 1085 C CA . LEU A 1 134 ? -2.638 4.036 17.306 1.00 80.44 134 LEU A CA 1
ATOM 1086 C C . LEU A 1 134 ? -2.217 4.493 18.713 1.00 80.44 134 LEU A C 1
ATOM 1088 O O . LEU A 1 134 ? -2.322 3.731 19.673 1.00 80.44 134 LEU A O 1
ATOM 1092 N N . THR A 1 135 ? -1.706 5.719 18.843 1.00 75.81 135 THR A N 1
ATOM 1093 C CA . THR A 1 135 ? -1.215 6.269 20.121 1.00 75.81 135 THR A CA 1
ATOM 1094 C C . THR A 1 135 ? -2.262 7.082 20.865 1.00 75.81 135 THR A C 1
ATOM 1096 O O . THR A 1 135 ? -2.089 7.352 22.054 1.00 75.81 135 THR A O 1
ATOM 1099 N N . THR A 1 136 ? -3.357 7.449 20.199 1.00 61.47 136 THR A N 1
ATOM 1100 C CA . THR A 1 136 ? -4.490 8.114 20.831 1.00 61.47 136 THR A CA 1
ATOM 1101 C C . THR A 1 136 ? -5.325 7.056 21.548 1.00 61.47 136 THR A C 1
ATOM 1103 O O . THR A 1 136 ? -5.995 6.267 20.884 1.00 61.47 136 THR A O 1
ATOM 1106 N N . PRO A 1 137 ? -5.327 7.001 22.893 1.00 49.62 137 PRO A N 1
A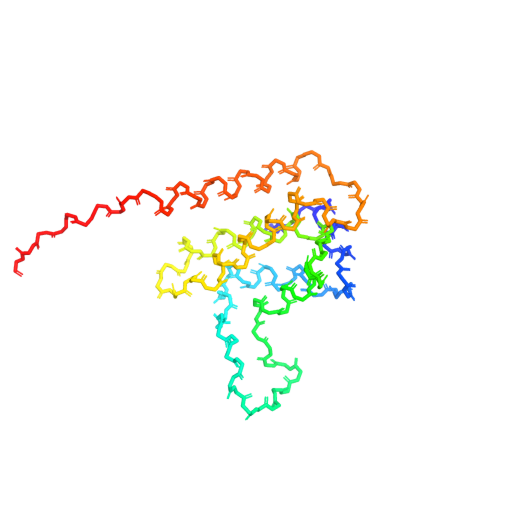TOM 1107 C CA . PRO A 1 137 ? -6.219 6.103 23.596 1.00 49.62 137 PRO A CA 1
ATOM 1108 C C . PRO A 1 137 ? -7.644 6.553 23.289 1.00 49.62 137 PRO A C 1
ATOM 1110 O O . PRO A 1 137 ? -8.103 7.586 23.784 1.00 49.62 137 PRO A O 1
ATOM 1113 N N . THR A 1 138 ? -8.359 5.782 22.471 1.00 49.78 138 THR A N 1
ATOM 1114 C CA . THR A 1 138 ? -9.816 5.829 22.431 1.00 49.78 138 THR A CA 1
ATOM 1115 C C . THR A 1 138 ? -10.265 5.782 23.882 1.00 49.78 138 THR A C 1
ATOM 1117 O O . THR A 1 138 ? -9.895 4.860 24.607 1.00 49.78 138 THR A O 1
ATOM 1120 N N . LEU A 1 139 ? -10.964 6.823 24.332 1.00 40.56 139 LEU A N 1
ATOM 1121 C CA . LEU A 1 139 ? -11.496 6.960 25.682 1.00 40.56 139 LEU A CA 1
ATOM 1122 C C . LEU A 1 139 ? -12.255 5.681 26.078 1.00 40.56 139 LEU A C 1
ATOM 1124 O O . LEU A 1 139 ? -13.465 5.579 25.902 1.00 40.56 139 LEU A O 1
ATOM 1128 N N . LEU A 1 140 ? -11.550 4.724 26.685 1.00 40.28 140 LEU A N 1
ATOM 1129 C CA . LEU A 1 140 ? -12.093 3.623 27.478 1.00 40.28 140 LEU A CA 1
ATOM 1130 C C . LEU A 1 140 ? -12.583 4.198 28.814 1.00 40.28 140 LEU A C 1
ATOM 1132 O O . LEU A 1 140 ? -12.164 3.810 29.898 1.00 40.28 140 LEU A O 1
ATOM 1136 N N . SER A 1 141 ? -13.459 5.193 28.722 1.00 44.25 141 SER A N 1
ATOM 1137 C CA . SER A 1 141 ? -14.297 5.701 29.803 1.00 44.25 141 SER A CA 1
ATOM 1138 C C . SER A 1 141 ? -15.753 5.461 29.412 1.00 44.25 141 SER A C 1
ATOM 1140 O O . SER A 1 141 ? -16.551 6.376 29.242 1.00 44.25 141 SER A O 1
ATOM 1142 N N . GLY A 1 142 ? -16.098 4.183 29.267 1.00 36.97 142 GLY A N 1
ATOM 1143 C CA . GLY A 1 142 ? -17.456 3.703 29.498 1.00 36.97 142 GLY A CA 1
ATOM 1144 C C . GLY A 1 142 ? -17.513 3.138 30.920 1.00 36.97 142 GLY A C 1
ATOM 1145 O O . GLY A 1 142 ? -16.625 2.363 31.278 1.00 36.97 142 GLY A O 1
ATOM 1146 N N . PRO A 1 143 ? -18.474 3.542 31.768 1.00 43.38 143 PRO A N 1
ATOM 1147 C CA . PRO A 1 143 ? -18.476 3.146 33.168 1.00 43.38 143 PRO A CA 1
ATOM 1148 C C . PRO A 1 143 ? -18.750 1.647 33.290 1.00 43.38 143 PRO A C 1
ATOM 1150 O O . PRO A 1 143 ? -19.669 1.128 32.658 1.00 43.38 143 PRO A O 1
ATOM 1153 N N . LEU A 1 144 ? -17.993 0.980 34.163 1.00 42.41 144 LEU A N 1
ATOM 1154 C CA . LEU A 1 144 ? -18.419 -0.282 34.761 1.00 42.41 144 LEU A CA 1
ATOM 1155 C C . LEU A 1 144 ? -19.794 -0.049 35.407 1.00 42.41 144 LEU A C 1
ATOM 1157 O O . LEU A 1 144 ? -19.914 0.739 36.350 1.00 42.41 144 LEU A O 1
ATOM 1161 N N . LYS A 1 145 ? -20.824 -0.701 34.872 1.00 38.78 145 LYS A N 1
ATOM 1162 C CA . LYS A 1 145 ? -22.095 -0.943 35.552 1.00 38.78 145 LYS A CA 1
ATOM 1163 C C . LYS A 1 145 ? -22.328 -2.438 35.620 1.00 38.78 145 LYS A C 1
ATOM 1165 O O . LYS A 1 145 ? -22.078 -3.099 34.589 1.00 38.78 145 LYS A O 1
#

Secondary structure (DSSP, 8-state):
--SS-HHHHHHHTSSSS--TTHHHHHHHHHHT--------TT------TT-S-HHHHHHHHHEETTEE-TTHHHHHHHHTTHHHH-TTS--HHHHHHHHHHHHHHHTT-B--PPPPHHHHHHHHHHHHHHHHHHHS---------

Solvent-accessible surface area (backbone atoms only — not comparable to full-atom values): 8655 Å² total; per-residue (Å²): 128,77,93,59,54,72,70,48,51,58,29,43,58,41,25,71,75,45,56,87,54,50,65,58,44,57,51,41,31,75,76,78,42,43,65,63,77,77,80,58,102,73,66,92,64,89,71,61,96,87,66,70,35,50,47,55,63,48,44,57,30,25,43,55,98,63,34,36,28,59,16,32,49,57,48,49,41,55,58,50,45,43,58,78,76,44,67,88,57,87,52,66,59,58,54,52,50,54,51,52,53,49,52,25,54,74,72,62,32,49,76,78,68,91,72,60,65,75,46,52,52,47,29,53,51,29,54,52,50,42,55,50,60,74,69,49,77,73,79,86,77,71,81,92,123

Radius of gyration: 16.16 Å; Cα contacts (8 Å, |Δi|>4): 144; chains: 1; bounding box: 40×42×50 Å

Foldseek 3Di:
DQPDDPLLLVQLCFWPVSPNCLSVLLVCCLVVNQFDLDPDPPPPDDDDPPPPGSVVVNLNGQDDPLEGTSNVLNSQLSLLCRCVSPVVDDCPSVVVSSVSNVVSVVVVRYPPDDRDPVSNVSSVVSVVVSVVVVPDPPPPPDDDD

Mean predicted aligned error: 7.94 Å

Organism: NCBI:txid1848197

Sequence (145 aa):
MPIFSEQELNLLTQSCYKNPRLAEWLERSLTEGPGDYDWMLTAEGFYPDDEIPLFENILAEIEHQGTIYPATFVAVPVLCQLPERFPQQDHSVLLETLARIEESRRAQNDDGQPVPELIRDKYFKALTHLSESLTTPTLLSGPLK

pLDDT: mean 81.29, std 18.12, range [34.28, 96.88]